Protein AF-A0A850LPS2-F1 (afdb_monomer_lite)

Foldseek 3Di:
DDQAPPHRVVQVVVQVVVDPPVCVVVLVVVLCVVPQVVFAADPPPRHRQVPWDKTWGKDDPVCVVVVNIWTDIWTADPVVRHTGDGDTDVVVVVCVNVVNDDD

Secondary structure (DSSP, 8-state):
-PPPSSS-HHHHHHHHHT--TTTHHHHHHHHHHHHGGGPPPPTTT---GGGSEEEEEE--HHHHHTT---EEEEEEETTTTEEEEEEE-HHHHHHHHTTS---

pLDDT: mean 89.63, std 9.41, range [47.91, 98.12]

Radius of gyration: 13.39 Å; chains: 1; bounding box: 35×25×33 Å

Structure (mmCIF, N/CA/C/O backbone):
data_AF-A0A850LPS2-F1
#
_entry.id   AF-A0A850LPS2-F1
#
loop_
_atom_site.group_PDB
_atom_site.id
_atom_site.type_symbol
_atom_site.label_atom_id
_atom_site.label_alt_id
_atom_site.label_comp_id
_atom_site.label_asym_id
_atom_site.label_entity_id
_atom_site.label_seq_id
_atom_site.pdbx_PDB_ins_code
_atom_site.Cartn_x
_atom_site.Cartn_y
_atom_site.Cartn_z
_atom_site.occupancy
_atom_site.B_iso_or_equiv
_atom_site.auth_seq_id
_atom_site.auth_comp_id
_atom_site.auth_asym_id
_atom_site.auth_atom_id
_atom_site.pdbx_PDB_model_num
ATOM 1 N N . MET A 1 1 ? -13.502 -13.081 -8.097 1.00 47.91 1 MET A N 1
ATOM 2 C CA . MET A 1 1 ? -12.787 -12.345 -7.034 1.00 47.91 1 MET A CA 1
ATOM 3 C C . MET A 1 1 ? -13.115 -10.871 -7.198 1.00 47.91 1 MET A C 1
ATOM 5 O O . MET A 1 1 ? -13.155 -10.412 -8.335 1.00 47.91 1 MET A O 1
ATOM 9 N N . GLU A 1 2 ? -13.465 -10.166 -6.122 1.00 54.09 2 GLU A N 1
ATOM 10 C CA . GLU A 1 2 ? -13.757 -8.726 -6.193 1.00 54.09 2 GLU A CA 1
ATOM 11 C C . GLU A 1 2 ? -12.526 -7.970 -6.714 1.00 54.09 2 GLU A C 1
ATOM 13 O O . GLU A 1 2 ? -11.399 -8.274 -6.323 1.00 54.09 2 GLU A O 1
ATOM 18 N N . LYS A 1 3 ? -12.721 -7.004 -7.621 1.00 67.62 3 LYS A N 1
ATOM 19 C CA . LYS A 1 3 ? -11.634 -6.129 -8.077 1.00 67.62 3 LYS A CA 1
ATOM 20 C C . LYS A 1 3 ? -11.254 -5.220 -6.909 1.00 67.62 3 LYS A C 1
ATOM 22 O O . LYS A 1 3 ? -12.096 -4.459 -6.437 1.00 67.62 3 LYS A O 1
ATOM 27 N N . GLY A 1 4 ? -10.018 -5.315 -6.422 1.00 74.81 4 GLY A N 1
ATOM 28 C CA . GLY A 1 4 ? -9.524 -4.370 -5.425 1.00 74.81 4 GLY A CA 1
ATOM 29 C C . GLY A 1 4 ? -9.519 -2.945 -5.992 1.00 74.81 4 GLY A C 1
ATOM 30 O O . GLY A 1 4 ? -9.392 -2.743 -7.200 1.00 74.81 4 GLY A O 1
ATOM 31 N N . LYS A 1 5 ? -9.738 -1.954 -5.123 1.00 89.69 5 LYS A N 1
ATOM 32 C CA . LYS A 1 5 ? -9.980 -0.561 -5.530 1.00 89.69 5 LYS A CA 1
ATOM 33 C C . LYS A 1 5 ? -8.768 0.080 -6.212 1.00 89.69 5 LYS A C 1
ATOM 35 O O . LYS A 1 5 ? -8.944 0.843 -7.157 1.00 89.69 5 LYS A O 1
ATOM 40 N N . PHE A 1 6 ? -7.563 -0.199 -5.717 1.00 93.88 6 PHE A N 1
ATOM 41 C CA . PHE A 1 6 ? -6.317 0.393 -6.210 1.00 93.88 6 PHE A CA 1
ATOM 42 C C . PHE A 1 6 ? -5.411 -0.637 -6.880 1.00 93.88 6 PHE A C 1
ATOM 44 O O . PHE A 1 6 ? -4.818 -0.328 -7.913 1.00 93.88 6 PHE A O 1
ATOM 51 N N . PHE A 1 7 ? -5.331 -1.834 -6.304 1.00 94.00 7 PHE A N 1
ATOM 52 C CA . PHE A 1 7 ? -4.574 -2.979 -6.811 1.00 94.00 7 PHE A CA 1
ATOM 53 C C . PHE A 1 7 ? -5.468 -4.209 -6.821 1.00 94.00 7 PHE A C 1
ATOM 55 O O . PHE A 1 7 ? -6.411 -4.294 -6.028 1.00 94.00 7 PHE A O 1
ATOM 62 N N . SER A 1 8 ? -5.177 -5.183 -7.675 1.00 93.50 8 SER A N 1
ATOM 63 C CA . SER A 1 8 ? -5.821 -6.489 -7.553 1.00 93.50 8 SER A CA 1
ATOM 64 C C . SER A 1 8 ? -5.458 -7.139 -6.211 1.00 93.50 8 SER A C 1
ATOM 66 O O . SER A 1 8 ? -4.409 -6.868 -5.628 1.00 93.50 8 SER A O 1
ATOM 68 N N . TRP A 1 9 ? -6.325 -8.009 -5.691 1.00 93.25 9 TRP A N 1
ATOM 69 C CA . TRP A 1 9 ? -5.996 -8.749 -4.470 1.00 93.25 9 TRP A CA 1
ATOM 70 C C . TRP A 1 9 ? -4.833 -9.727 -4.667 1.00 93.25 9 TRP A C 1
ATOM 72 O O . TRP A 1 9 ? -4.145 -10.028 -3.696 1.00 93.25 9 TRP A O 1
ATOM 82 N N . ASP A 1 10 ? -4.576 -10.165 -5.901 1.00 92.44 10 ASP A N 1
ATOM 83 C CA . ASP A 1 10 ? -3.415 -10.993 -6.226 1.00 92.44 10 ASP A CA 1
ATOM 84 C C . ASP A 1 10 ? -2.111 -10.200 -6.081 1.00 92.44 10 ASP A C 1
ATOM 86 O O . ASP A 1 10 ? -1.184 -10.677 -5.433 1.00 92.44 10 ASP A O 1
ATOM 90 N N . GLU A 1 11 ? -2.060 -8.956 -6.568 1.00 91.81 11 GLU A N 1
ATOM 91 C CA . GLU A 1 11 ? -0.913 -8.060 -6.349 1.00 91.81 11 GLU A CA 1
ATOM 92 C C . GLU A 1 11 ? -0.711 -7.759 -4.861 1.00 91.81 11 GLU A C 1
ATOM 94 O O . GLU A 1 11 ? 0.413 -7.809 -4.364 1.00 91.81 11 GLU A O 1
ATOM 99 N N . VAL A 1 12 ? -1.798 -7.496 -4.124 1.00 94.06 12 VAL A N 1
ATOM 100 C CA . VAL A 1 12 ? -1.732 -7.290 -2.667 1.00 94.06 12 VAL A CA 1
ATOM 101 C C . VAL A 1 12 ? -1.161 -8.520 -1.971 1.00 94.06 12 VAL A C 1
ATOM 103 O O . VAL A 1 12 ? -0.319 -8.387 -1.085 1.00 94.06 12 VAL A O 1
ATOM 106 N N . LYS A 1 13 ? -1.606 -9.717 -2.363 1.00 93.56 13 LYS A N 1
ATOM 107 C CA . LYS A 1 13 ? -1.126 -10.973 -1.792 1.00 93.56 13 LYS A CA 1
ATOM 108 C C . LYS A 1 13 ? 0.361 -11.179 -2.080 1.00 93.56 13 LYS A C 1
ATOM 110 O O . LYS A 1 13 ? 1.102 -11.438 -1.142 1.00 93.56 13 LYS A O 1
ATOM 115 N N . GLN A 1 14 ? 0.791 -11.006 -3.329 1.00 91.81 14 GLN A N 1
ATOM 116 C CA . GLN A 1 14 ? 2.194 -11.156 -3.728 1.00 91.81 14 GLN A CA 1
ATOM 117 C C . GLN A 1 14 ? 3.108 -10.194 -2.962 1.00 91.81 14 GLN A C 1
ATOM 119 O O . GLN A 1 14 ? 4.093 -10.627 -2.372 1.00 91.81 14 GLN A O 1
ATOM 124 N N . ASN A 1 15 ? 2.743 -8.909 -2.887 1.00 92.69 15 ASN A N 1
ATOM 125 C CA . ASN A 1 15 ? 3.520 -7.920 -2.135 1.00 92.69 15 ASN A CA 1
ATOM 126 C C . ASN A 1 15 ? 3.540 -8.240 -0.634 1.00 92.69 15 ASN A C 1
ATOM 128 O O . ASN A 1 15 ? 4.568 -8.088 0.013 1.00 92.69 15 ASN A O 1
ATOM 132 N N . ARG A 1 16 ? 2.424 -8.724 -0.069 1.00 91.88 16 ARG A N 1
ATOM 133 C CA . ARG A 1 16 ? 2.363 -9.133 1.341 1.00 91.88 16 ARG A CA 1
ATOM 134 C C . ARG A 1 16 ? 3.244 -10.350 1.637 1.00 91.88 16 ARG A C 1
ATOM 136 O O . ARG A 1 16 ? 3.848 -10.413 2.703 1.00 91.88 16 ARG A O 1
ATOM 143 N N . GLU A 1 17 ? 3.295 -11.316 0.727 1.00 90.88 17 GLU A N 1
ATOM 144 C CA . GLU A 1 17 ? 4.145 -12.508 0.843 1.00 90.88 17 GLU A CA 1
ATOM 145 C C . GLU A 1 17 ? 5.634 -12.176 0.663 1.00 90.88 17 GLU A C 1
ATOM 147 O O . GLU A 1 17 ? 6.473 -12.834 1.273 1.00 90.88 17 GLU A O 1
ATOM 152 N N . GLY A 1 18 ? 5.951 -11.132 -0.110 1.00 85.44 18 GLY A N 1
ATOM 153 C CA . GLY A 1 18 ? 7.307 -10.612 -0.303 1.00 85.44 18 GLY A CA 1
ATOM 154 C C . GLY A 1 18 ? 7.828 -9.708 0.819 1.00 85.44 18 GLY A C 1
ATOM 155 O O . GLY A 1 18 ? 8.982 -9.296 0.766 1.00 85.44 18 GLY A O 1
ATOM 156 N N . ILE A 1 19 ? 7.018 -9.399 1.842 1.00 86.94 19 ILE A N 1
ATOM 157 C CA . ILE A 1 19 ? 7.444 -8.531 2.948 1.00 86.94 19 ILE A CA 1
ATOM 158 C C . ILE A 1 19 ? 8.676 -9.123 3.642 1.00 86.94 19 ILE A C 1
ATOM 160 O O . ILE A 1 19 ? 8.607 -10.181 4.274 1.00 86.94 19 ILE A O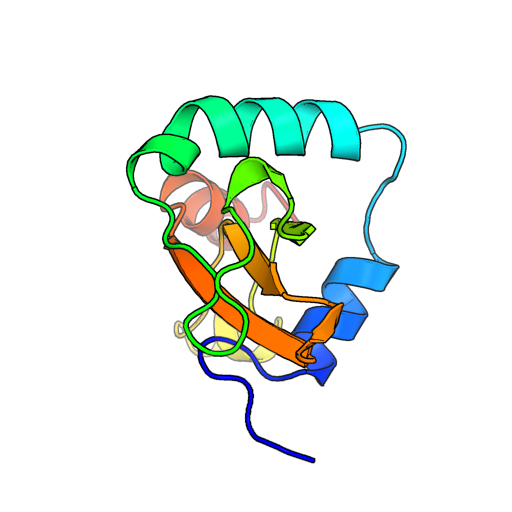 1
ATOM 164 N N . ASP A 1 20 ? 9.769 -8.364 3.645 1.00 84.69 20 ASP A N 1
ATOM 165 C CA . ASP A 1 20 ? 10.832 -8.554 4.622 1.00 84.69 20 ASP A CA 1
ATOM 166 C C . ASP A 1 20 ? 10.368 -8.014 5.986 1.00 84.69 20 ASP A C 1
ATOM 168 O O . ASP A 1 20 ? 10.350 -6.810 6.263 1.00 84.69 20 ASP A O 1
ATOM 172 N N . TRP A 1 21 ? 9.973 -8.942 6.859 1.00 84.12 21 TRP A N 1
ATOM 173 C CA . TRP A 1 21 ? 9.440 -8.652 8.189 1.00 84.12 21 TRP A CA 1
ATOM 174 C C . TRP A 1 21 ? 10.451 -8.010 9.144 1.00 84.12 21 TRP A C 1
ATOM 176 O O . TRP A 1 21 ? 10.039 -7.474 10.174 1.00 84.12 21 TRP A O 1
ATOM 186 N N . VAL A 1 22 ? 11.749 -8.034 8.826 1.00 82.38 22 VAL A N 1
ATOM 187 C CA . VAL A 1 22 ? 12.784 -7.371 9.629 1.00 82.38 22 VAL A CA 1
ATOM 188 C C . VAL A 1 22 ? 12.750 -5.862 9.396 1.00 82.38 22 VAL A C 1
ATOM 190 O O . VAL A 1 22 ? 12.791 -5.088 10.353 1.00 82.38 22 VAL A O 1
ATOM 193 N N . VAL A 1 23 ? 12.628 -5.429 8.140 1.00 80.25 23 VAL A N 1
ATOM 194 C CA . VAL A 1 23 ? 12.589 -4.000 7.771 1.00 80.25 23 VAL A CA 1
ATOM 195 C C . VAL A 1 23 ? 11.178 -3.415 7.807 1.00 80.25 23 VAL A C 1
ATOM 197 O O . VAL A 1 23 ? 11.014 -2.200 7.957 1.00 80.25 23 VAL A O 1
ATOM 200 N N . PHE A 1 24 ? 10.154 -4.268 7.730 1.00 83.75 24 PHE A N 1
ATOM 201 C CA . PHE A 1 24 ? 8.751 -3.867 7.695 1.00 83.75 24 PHE A CA 1
ATOM 202 C C . PHE A 1 24 ? 8.342 -2.896 8.817 1.00 83.75 24 PHE A C 1
ATOM 204 O O . PHE A 1 24 ? 7.754 -1.864 8.494 1.00 83.75 24 PHE A O 1
ATOM 211 N N . PRO A 1 25 ? 8.675 -3.107 10.110 1.00 87.12 25 PRO A N 1
ATOM 212 C CA . PRO A 1 25 ? 8.283 -2.172 11.167 1.00 87.12 25 PRO A CA 1
ATOM 213 C C . PRO A 1 25 ? 8.835 -0.759 10.952 1.00 87.12 25 PRO A C 1
ATOM 215 O O . PRO A 1 25 ? 8.134 0.226 11.187 1.00 87.12 25 PRO A O 1
ATOM 218 N N . THR A 1 26 ? 10.075 -0.658 10.470 1.00 87.56 26 THR A N 1
ATOM 219 C CA . THR A 1 26 ? 10.734 0.618 10.179 1.00 87.56 26 THR A CA 1
ATOM 220 C C . THR A 1 26 ? 10.058 1.316 9.004 1.00 87.56 26 THR A C 1
ATOM 222 O O . THR A 1 26 ? 9.679 2.480 9.126 1.00 87.56 26 THR A O 1
ATOM 225 N N . ALA A 1 27 ? 9.820 0.597 7.903 1.00 84.69 27 ALA A N 1
ATOM 226 C CA . ALA A 1 27 ? 9.103 1.132 6.746 1.00 84.69 27 ALA A CA 1
ATOM 227 C C . ALA A 1 27 ? 7.687 1.607 7.118 1.00 84.69 27 ALA A C 1
ATOM 229 O O . ALA A 1 27 ? 7.257 2.684 6.711 1.00 84.69 27 ALA A O 1
ATOM 230 N N . MET A 1 28 ? 6.972 0.843 7.951 1.00 88.06 28 MET A N 1
ATOM 231 C CA . MET A 1 28 ? 5.626 1.209 8.399 1.00 88.06 28 MET A CA 1
ATOM 232 C C . MET A 1 28 ? 5.622 2.421 9.323 1.00 88.06 28 MET A C 1
ATOM 234 O O . MET A 1 28 ? 4.692 3.227 9.263 1.00 88.06 28 MET A O 1
ATOM 238 N N . LYS A 1 29 ? 6.652 2.583 10.159 1.00 91.06 29 LYS A N 1
ATOM 239 C CA . LYS A 1 29 ? 6.813 3.787 10.973 1.00 91.06 29 LYS A CA 1
ATOM 240 C C . LYS A 1 29 ? 6.954 5.025 10.084 1.00 91.06 29 LYS A C 1
ATOM 242 O O . LYS A 1 29 ? 6.188 5.967 10.267 1.00 91.06 29 LYS A O 1
ATOM 247 N N . PHE A 1 30 ? 7.846 4.988 9.093 1.00 88.50 30 PHE A N 1
ATOM 248 C CA . PHE A 1 30 ? 8.020 6.091 8.142 1.00 88.50 30 PHE A CA 1
ATOM 249 C C . PHE A 1 30 ? 6.734 6.392 7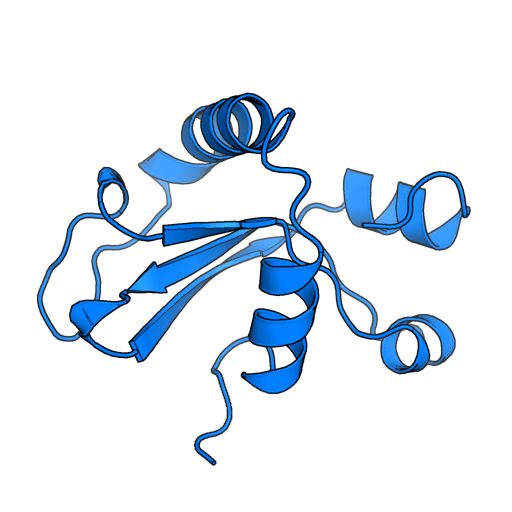.363 1.00 88.50 30 PHE A C 1
ATOM 251 O O . PHE A 1 30 ? 6.307 7.543 7.293 1.00 88.50 30 PHE A O 1
ATOM 258 N N . ALA A 1 31 ? 6.061 5.362 6.845 1.00 90.19 31 ALA A N 1
ATOM 259 C CA . ALA A 1 31 ? 4.798 5.532 6.130 1.00 90.19 31 ALA A CA 1
ATOM 260 C C . ALA A 1 31 ? 3.731 6.224 6.994 1.00 90.19 31 ALA A C 1
ATOM 262 O O . ALA A 1 31 ? 3.054 7.150 6.542 1.00 90.19 31 ALA A O 1
ATOM 263 N N . LYS A 1 32 ? 3.602 5.812 8.261 1.00 93.19 32 LYS A N 1
ATOM 264 C CA . LYS A 1 32 ? 2.656 6.424 9.200 1.00 93.19 32 LYS A CA 1
ATOM 265 C C . LYS A 1 32 ? 3.036 7.866 9.535 1.00 93.19 32 LYS A C 1
ATOM 267 O O . LYS A 1 32 ? 2.157 8.720 9.525 1.00 93.19 32 LYS A O 1
ATOM 272 N N . GLU A 1 33 ? 4.308 8.171 9.772 1.00 94.06 33 GLU A N 1
ATOM 273 C CA . GLU A 1 33 ? 4.755 9.553 10.018 1.00 94.06 33 GLU A CA 1
ATOM 274 C C . GLU A 1 33 ? 4.397 10.494 8.854 1.00 94.06 33 GLU A C 1
ATOM 276 O O . GLU A 1 33 ? 3.960 11.622 9.084 1.00 94.06 33 GLU A O 1
ATOM 281 N N . MET A 1 34 ? 4.502 10.018 7.611 1.00 92.94 34 MET A N 1
ATOM 282 C CA . MET A 1 34 ? 4.223 10.825 6.419 1.00 92.94 34 MET A CA 1
ATOM 283 C C . MET A 1 34 ? 2.732 10.957 6.085 1.00 92.94 34 MET A C 1
ATOM 285 O O . MET A 1 34 ? 2.279 12.027 5.662 1.00 92.94 34 MET A O 1
ATOM 289 N N . TYR A 1 35 ? 1.962 9.875 6.228 1.00 95.75 35 TYR A N 1
ATOM 290 C CA . TYR A 1 35 ? 0.633 9.781 5.615 1.00 95.75 35 TYR A CA 1
ATOM 291 C C . TYR A 1 35 ? -0.517 9.573 6.598 1.00 95.75 35 TYR A C 1
ATOM 293 O O . TYR A 1 35 ? -1.669 9.742 6.197 1.00 95.75 35 TYR A O 1
ATOM 301 N N . LEU A 1 36 ? -0.260 9.249 7.871 1.00 95.69 36 LEU A N 1
ATOM 302 C CA . LEU A 1 36 ? -1.326 8.928 8.827 1.00 95.69 36 LEU A CA 1
ATOM 303 C C . LEU A 1 36 ? -2.344 10.067 8.977 1.00 95.69 36 LEU A C 1
ATOM 305 O O . LEU A 1 36 ? -3.542 9.813 8.983 1.00 95.69 36 LEU A O 1
ATOM 309 N N . SER A 1 37 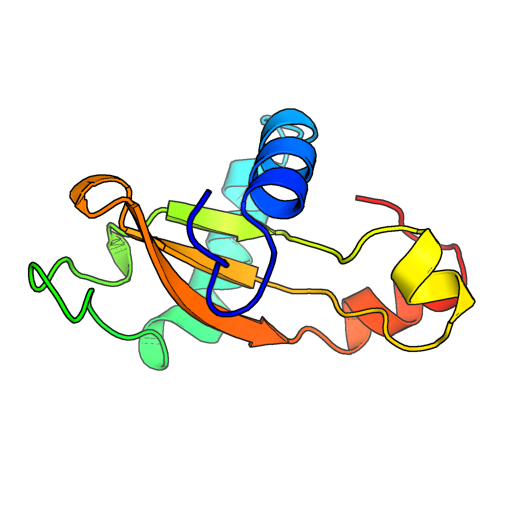? -1.887 11.323 8.996 1.00 96.56 37 SER A N 1
ATOM 310 C CA . SER A 1 37 ? -2.758 12.507 9.095 1.00 96.56 37 SER A CA 1
ATOM 311 C C . SER A 1 37 ? -3.693 12.706 7.894 1.00 96.56 37 SER A C 1
ATOM 313 O O . SER A 1 37 ? -4.668 13.450 7.988 1.00 96.56 37 SER A O 1
ATOM 315 N N . LYS A 1 38 ? -3.404 12.054 6.761 1.00 96.38 38 LYS A N 1
ATOM 316 C CA . LYS A 1 38 ? -4.205 12.088 5.528 1.00 96.38 38 LYS A CA 1
ATOM 317 C C . LYS A 1 38 ? -5.014 10.804 5.322 1.00 96.38 38 LYS A C 1
ATOM 319 O O . LYS A 1 38 ? -5.876 10.772 4.443 1.00 96.38 38 LYS A O 1
ATOM 324 N N . ALA A 1 39 ? -4.717 9.754 6.084 1.00 97.00 39 ALA A N 1
ATOM 325 C CA . ALA A 1 39 ? -5.368 8.461 5.977 1.00 97.00 39 ALA A CA 1
ATOM 326 C C . ALA A 1 39 ? -6.771 8.493 6.568 1.00 97.00 39 ALA A C 1
ATOM 328 O O . ALA A 1 39 ? -7.038 9.139 7.579 1.00 97.00 39 ALA A O 1
ATOM 329 N N . LYS A 1 40 ? -7.688 7.798 5.901 1.00 97.56 40 LYS A N 1
ATOM 330 C CA . LYS A 1 40 ? -9.090 7.747 6.290 1.00 97.56 40 LYS A CA 1
ATOM 331 C C . LYS A 1 40 ? -9.363 6.513 7.127 1.00 97.56 40 LYS A C 1
ATOM 333 O O . LYS A 1 40 ? -8.730 5.468 6.981 1.00 97.56 40 LYS A O 1
ATOM 338 N N . ASN A 1 41 ? -10.396 6.623 7.948 1.00 98.12 41 ASN A N 1
ATOM 339 C CA . ASN A 1 41 ? -10.981 5.473 8.613 1.00 98.12 41 ASN A CA 1
ATOM 340 C C . ASN A 1 41 ? -11.584 4.520 7.572 1.00 98.12 41 ASN A C 1
ATOM 342 O O . ASN A 1 41 ? -11.995 4.932 6.482 1.00 98.12 41 ASN A O 1
ATOM 346 N N . CYS A 1 42 ? -11.719 3.243 7.929 1.00 97.75 42 CYS A N 1
ATOM 347 C CA . CYS A 1 42 ? -12.449 2.296 7.098 1.00 97.75 42 CYS A CA 1
ATOM 348 C C . CYS A 1 42 ? -13.897 2.785 6.892 1.00 97.75 42 CYS A C 1
ATOM 350 O O . CYS A 1 42 ? -14.636 2.912 7.870 1.00 97.75 42 CYS A O 1
ATOM 352 N N . PRO A 1 43 ? -14.365 2.981 5.646 1.00 96.69 43 PRO A N 1
ATOM 353 C CA . PRO A 1 43 ? -15.703 3.514 5.388 1.00 96.69 43 PRO A CA 1
ATOM 354 C C . PRO A 1 43 ? -16.830 2.536 5.756 1.00 96.69 43 PRO A C 1
ATOM 356 O O . PRO A 1 43 ? -17.989 2.934 5.802 1.00 96.69 43 PRO A O 1
ATOM 359 N N . LYS A 1 44 ? -16.510 1.256 5.996 1.00 96.94 44 LYS A N 1
ATOM 360 C CA . LYS A 1 44 ? -17.491 0.212 6.326 1.00 96.94 44 LYS A CA 1
ATOM 361 C C . LYS A 1 44 ? -17.668 0.006 7.831 1.00 96.94 44 LYS A C 1
ATOM 363 O O . LYS A 1 44 ? -18.796 -0.127 8.287 1.00 96.94 44 LYS A O 1
ATOM 368 N N . CYS A 1 45 ? -16.577 -0.054 8.596 1.00 97.44 45 CYS A N 1
ATOM 369 C CA . CYS A 1 45 ? -16.622 -0.342 10.037 1.00 97.44 45 CYS A CA 1
ATOM 370 C C . CYS A 1 45 ? -16.093 0.790 10.926 1.00 97.44 45 CYS A C 1
ATOM 372 O O . CYS A 1 45 ? -16.130 0.655 12.144 1.00 97.44 45 CYS A O 1
ATOM 374 N N . GLY A 1 46 ? -15.585 1.880 10.344 1.00 97.75 46 GLY A N 1
ATOM 375 C CA . GLY A 1 46 ? -15.052 3.022 11.085 1.00 97.75 46 GLY A CA 1
ATOM 376 C C . GLY A 1 46 ? -13.666 2.816 11.702 1.00 97.75 46 GLY A C 1
ATOM 377 O O . GLY A 1 46 ? -13.214 3.706 12.413 1.00 97.75 46 GLY A O 1
ATOM 378 N N . GLU A 1 47 ? -12.993 1.687 11.439 1.00 98.06 47 GLU A N 1
ATOM 379 C CA . GLU A 1 47 ? -11.648 1.399 11.966 1.00 98.06 47 GLU A CA 1
ATOM 380 C C . GLU A 1 47 ? -10.666 2.538 11.666 1.00 98.06 47 GLU A C 1
ATOM 382 O O . GLU A 1 47 ? -10.602 3.012 10.530 1.00 98.06 47 GLU A O 1
ATOM 387 N N . SER A 1 48 ? -9.911 2.948 12.684 1.00 97.62 48 SER A N 1
ATOM 388 C CA . SER A 1 48 ? -8.975 4.074 12.613 1.00 97.62 48 SER A CA 1
ATOM 389 C C . SER A 1 48 ? -7.786 3.762 11.696 1.00 97.62 48 SER A C 1
ATOM 391 O O . SER A 1 48 ? -7.326 2.616 11.698 1.00 97.62 48 SER A O 1
ATOM 393 N N . PRO A 1 49 ? -7.235 4.734 10.944 1.00 96.75 49 PRO A N 1
ATOM 394 C CA . PRO A 1 49 ? -6.090 4.514 10.060 1.00 96.75 49 PRO A CA 1
ATOM 395 C C . PRO A 1 49 ? -4.841 3.982 10.781 1.00 96.75 49 PRO A C 1
ATOM 397 O O . PRO A 1 49 ? -4.048 3.255 10.181 1.00 96.75 49 PRO A O 1
ATOM 400 N N . GLU A 1 50 ? -4.685 4.260 12.075 1.00 95.94 50 GLU A N 1
ATOM 401 C CA . GLU A 1 50 ? -3.630 3.713 12.936 1.00 95.94 50 GLU A CA 1
ATOM 402 C C . GLU A 1 50 ? -3.694 2.183 13.042 1.00 95.94 50 GLU A C 1
ATOM 404 O O . GLU A 1 50 ? -2.648 1.531 13.135 1.00 95.94 50 GLU A O 1
ATOM 409 N N . ASN A 1 51 ? -4.913 1.637 13.007 1.00 96.06 51 ASN A N 1
ATOM 410 C CA . ASN A 1 51 ? -5.231 0.220 13.182 1.00 96.06 51 ASN A CA 1
ATOM 411 C C . ASN A 1 51 ? -5.451 -0.514 11.854 1.00 96.06 51 ASN A C 1
ATOM 413 O O . ASN A 1 51 ? -5.647 -1.730 11.851 1.00 96.06 51 ASN A O 1
ATOM 417 N N . LEU A 1 52 ? -5.457 0.199 10.726 1.00 96.81 52 LEU A N 1
ATOM 418 C CA . LEU A 1 52 ? -5.446 -0.442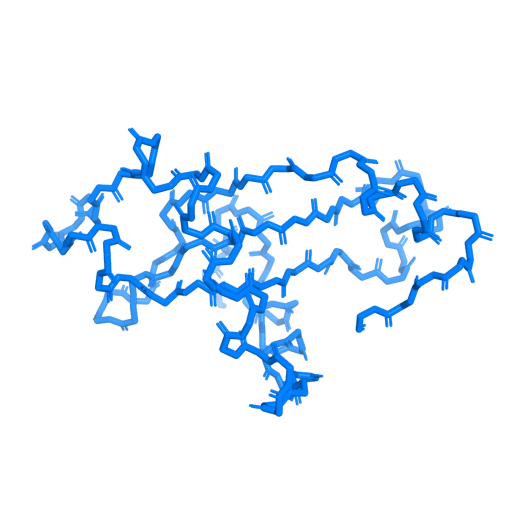 9.417 1.00 96.81 52 LEU A CA 1
ATOM 419 C C . LEU A 1 52 ? -4.102 -1.139 9.198 1.00 96.81 52 LEU A C 1
ATOM 421 O O . LEU A 1 52 ? -3.076 -0.749 9.757 1.00 96.81 52 LEU A O 1
ATOM 425 N N . PHE A 1 53 ? -4.104 -2.165 8.355 1.00 95.38 53 PHE A N 1
ATOM 426 C CA . PHE A 1 53 ? -2.870 -2.763 7.874 1.00 95.38 53 PHE A CA 1
ATOM 427 C C . PHE A 1 53 ? -2.265 -1.847 6.810 1.00 95.38 53 PHE A C 1
ATOM 429 O O . PHE A 1 53 ? -2.954 -1.455 5.869 1.00 95.38 53 PHE A O 1
ATOM 436 N N . TRP A 1 54 ? -0.994 -1.495 6.972 1.00 95.31 54 TRP A N 1
ATOM 437 C CA . TRP A 1 54 ? -0.240 -0.700 6.009 1.00 95.31 54 TRP A CA 1
ATOM 438 C C . TRP A 1 54 ? 0.678 -1.637 5.231 1.00 95.31 54 TRP A C 1
ATOM 440 O O . TRP A 1 54 ? 1.296 -2.523 5.816 1.00 95.31 54 TRP A O 1
ATOM 450 N N . LEU A 1 55 ? 0.742 -1.458 3.918 1.00 93.62 55 LEU A N 1
ATOM 451 C CA . LEU A 1 55 ? 1.522 -2.301 3.023 1.00 93.62 55 LEU A CA 1
ATOM 452 C C . LEU A 1 55 ? 2.303 -1.420 2.054 1.00 93.62 55 LEU A C 1
ATOM 454 O O . LEU A 1 55 ? 1.691 -0.658 1.307 1.00 93.62 55 LEU A O 1
ATOM 458 N N . GLY A 1 56 ? 3.630 -1.548 2.045 1.00 92.62 56 GLY A N 1
ATOM 459 C CA . GLY A 1 56 ? 4.424 -1.112 0.897 1.00 92.62 56 GLY A CA 1
ATOM 460 C C . GLY A 1 56 ? 4.062 -1.994 -0.295 1.00 92.62 56 GLY A C 1
ATOM 461 O O . GLY A 1 56 ? 4.072 -3.217 -0.169 1.00 92.62 56 GLY A O 1
ATOM 462 N N . ILE A 1 57 ? 3.657 -1.388 -1.405 1.00 93.44 57 ILE A N 1
ATOM 463 C CA . ILE A 1 57 ? 3.145 -2.105 -2.570 1.00 93.44 57 ILE A CA 1
ATOM 464 C C . ILE A 1 57 ? 3.694 -1.501 -3.857 1.00 93.44 57 ILE A C 1
ATOM 466 O O . ILE A 1 57 ? 3.771 -0.280 -3.997 1.00 93.44 57 ILE A O 1
ATOM 470 N N . GLN A 1 58 ? 4.002 -2.365 -4.817 1.00 93.38 58 GLN A N 1
ATOM 471 C CA . GLN A 1 58 ? 4.245 -1.994 -6.205 1.00 93.38 58 GLN A CA 1
ATOM 472 C C . GLN A 1 58 ? 3.342 -2.782 -7.155 1.00 93.38 58 GLN A C 1
ATOM 474 O O . GLN A 1 58 ? 2.908 -3.899 -6.854 1.00 93.38 58 GLN A O 1
ATOM 479 N N . SER A 1 59 ? 3.064 -2.187 -8.315 1.00 93.00 59 SER A N 1
ATOM 480 C CA . SER A 1 59 ? 2.434 -2.893 -9.429 1.00 93.00 59 SER A CA 1
ATOM 481 C C . SER A 1 59 ? 3.300 -4.056 -9.916 1.00 93.00 59 SER A C 1
ATOM 483 O O . SER A 1 59 ? 4.519 -4.066 -9.744 1.00 93.00 59 SER A O 1
ATOM 485 N N . SER A 1 60 ? 2.651 -5.002 -10.592 1.00 90.19 60 SER A N 1
ATOM 486 C CA . SER A 1 60 ? 3.317 -6.077 -11.336 1.00 90.19 60 SER A CA 1
ATOM 487 C C . SER A 1 60 ? 4.370 -5.575 -12.341 1.00 90.19 60 SER A C 1
ATOM 489 O O . SER A 1 60 ? 4.258 -4.472 -12.884 1.00 90.19 60 SER A O 1
ATOM 491 N N . ASN A 1 61 ? 5.370 -6.414 -12.638 1.00 87.56 61 ASN A N 1
ATOM 492 C CA . ASN A 1 61 ? 6.410 -6.116 -13.634 1.00 87.56 61 ASN A CA 1
ATOM 493 C C . ASN A 1 61 ? 5.804 -5.802 -15.008 1.00 87.56 61 ASN A C 1
ATOM 495 O O . ASN A 1 61 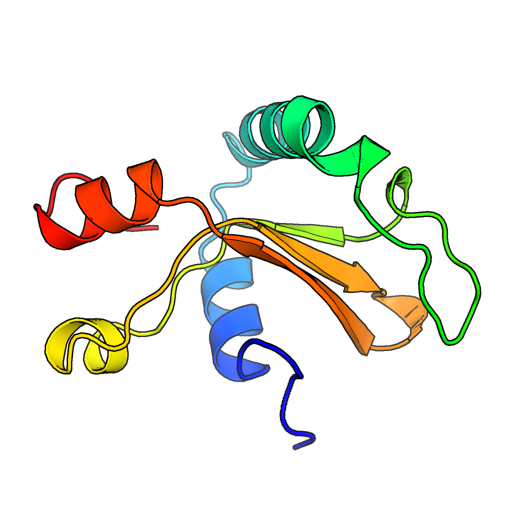? 6.227 -4.865 -15.672 1.00 87.56 61 ASN A O 1
ATOM 499 N N . GLU A 1 62 ? 4.743 -6.507 -15.400 1.00 88.44 62 GLU A N 1
ATOM 500 C CA . GLU A 1 62 ? 4.060 -6.270 -16.669 1.00 88.44 62 GLU A CA 1
ATOM 501 C C . GLU A 1 62 ? 3.427 -4.873 -16.733 1.00 88.44 62 GLU A C 1
ATOM 503 O O . GLU A 1 62 ? 3.318 -4.293 -17.813 1.00 88.44 62 GLU A O 1
ATOM 508 N N . ALA A 1 63 ? 2.970 -4.324 -15.603 1.00 89.31 63 ALA A N 1
ATOM 509 C CA . ALA A 1 63 ? 2.478 -2.950 -15.552 1.00 89.31 63 ALA A CA 1
ATOM 510 C C . ALA A 1 63 ? 3.626 -1.941 -15.687 1.00 89.31 63 ALA A C 1
ATOM 512 O O . ALA A 1 63 ? 3.462 -0.922 -16.360 1.00 89.31 63 ALA A O 1
ATOM 513 N N . TRP A 1 64 ? 4.792 -2.232 -15.104 1.00 89.50 64 TRP A N 1
ATOM 514 C CA . TRP A 1 64 ? 6.001 -1.428 -15.287 1.00 89.50 64 TRP A CA 1
ATOM 515 C C . TRP A 1 64 ? 6.477 -1.418 -16.740 1.00 89.50 64 TRP A C 1
ATOM 517 O O . TRP A 1 64 ? 6.706 -0.339 -17.283 1.00 89.50 64 TRP A O 1
ATOM 527 N N . ASP A 1 65 ? 6.507 -2.577 -17.399 1.00 88.56 65 ASP A N 1
ATOM 528 C CA . ASP A 1 65 ? 6.894 -2.711 -18.811 1.00 88.56 65 ASP A CA 1
ATOM 529 C C . ASP A 1 65 ? 5.975 -1.913 -19.753 1.00 88.56 65 ASP A C 1
ATOM 531 O O . ASP A 1 65 ? 6.408 -1.421 -20.795 1.00 88.56 65 ASP A O 1
ATOM 535 N N . ARG A 1 66 ? 4.700 -1.738 -19.378 1.00 90.25 66 ARG A N 1
ATOM 536 C CA . ARG A 1 66 ? 3.732 -0.904 -20.113 1.00 90.25 66 ARG A CA 1
ATOM 537 C C . ARG A 1 66 ? 3.776 0.583 -19.743 1.00 90.25 66 ARG A C 1
ATOM 539 O O . ARG A 1 66 ? 3.019 1.362 -20.315 1.00 90.25 66 ARG A O 1
ATOM 546 N N . GLY A 1 67 ? 4.621 0.993 -18.797 1.00 87.25 67 GLY A N 1
ATOM 547 C CA . GLY A 1 67 ? 4.669 2.372 -18.294 1.00 87.25 67 GLY A CA 1
ATOM 548 C C . GLY A 1 67 ? 3.472 2.761 -17.414 1.00 87.25 67 GLY A C 1
ATOM 549 O O . GLY A 1 67 ? 3.237 3.944 -17.179 1.00 87.25 67 GLY A O 1
ATOM 550 N N . GLU A 1 68 ? 2.717 1.778 -16.922 1.00 89.44 68 GLU A N 1
ATOM 551 C CA . GLU A 1 68 ? 1.531 1.935 -16.063 1.00 89.44 68 GLU A CA 1
ATOM 552 C C . GLU A 1 68 ? 1.836 1.624 -14.585 1.00 89.44 68 GLU A C 1
ATOM 554 O O . GLU A 1 68 ? 0.941 1.625 -13.733 1.00 89.44 68 GLU A O 1
ATOM 559 N N . GLY A 1 69 ? 3.093 1.297 -14.283 1.00 90.56 69 GLY A N 1
ATOM 560 C CA . GLY A 1 69 ? 3.550 0.935 -12.952 1.00 90.56 69 GLY A CA 1
ATOM 561 C C . GLY A 1 69 ? 3.398 2.075 -11.947 1.00 90.56 69 GLY A C 1
ATOM 562 O O . GLY A 1 69 ? 3.577 3.252 -12.269 1.00 90.56 69 GLY A O 1
ATOM 563 N N . LYS A 1 70 ? 3.041 1.705 -10.719 1.00 94.31 70 LYS A N 1
ATOM 564 C CA . LYS A 1 70 ? 2.915 2.612 -9.580 1.00 94.31 70 LYS A CA 1
ATOM 565 C C . LYS A 1 70 ? 3.379 1.914 -8.311 1.00 94.31 70 LYS A C 1
ATOM 567 O O . LYS A 1 70 ? 3.277 0.690 -8.203 1.00 94.31 70 LYS A O 1
ATOM 572 N N . ALA A 1 71 ? 3.846 2.693 -7.349 1.00 94.25 71 ALA A N 1
ATOM 573 C CA . ALA A 1 71 ? 4.319 2.194 -6.067 1.00 94.25 71 ALA A CA 1
ATOM 574 C C . ALA A 1 71 ? 3.990 3.167 -4.934 1.00 94.25 71 ALA A C 1
ATOM 576 O O . ALA A 1 71 ? 3.681 4.339 -5.159 1.00 94.25 71 ALA A O 1
ATOM 577 N N . GLY A 1 72 ? 3.997 2.650 -3.709 1.00 94.31 72 GLY A N 1
ATOM 578 C CA . GLY A 1 72 ? 3.797 3.439 -2.501 1.00 94.31 72 GLY A CA 1
ATOM 579 C C . GLY A 1 72 ? 3.172 2.622 -1.381 1.00 94.31 72 GLY A C 1
ATOM 580 O O . GLY A 1 72 ? 3.488 1.447 -1.209 1.00 94.31 72 GLY A O 1
ATOM 581 N N . PHE A 1 73 ? 2.262 3.234 -0.624 1.00 95.19 73 PHE A N 1
ATOM 582 C CA . PHE A 1 73 ? 1.673 2.632 0.572 1.00 95.19 73 PHE A CA 1
ATOM 583 C C . PHE A 1 73 ? 0.162 2.461 0.449 1.00 95.19 73 PHE A C 1
ATOM 585 O O . PHE A 1 73 ? -0.578 3.410 0.194 1.00 95.19 73 PHE A O 1
ATOM 592 N N . LEU A 1 74 ? -0.311 1.241 0.677 1.00 96.69 74 LEU A N 1
ATOM 593 C CA . LEU A 1 74 ? -1.722 0.872 0.673 1.00 96.69 74 LEU A CA 1
ATOM 594 C C . LEU A 1 74 ? -2.210 0.641 2.104 1.00 96.69 74 LEU A C 1
ATOM 596 O O . LEU A 1 74 ? -1.568 -0.080 2.867 1.00 96.69 74 LEU A O 1
ATOM 600 N N . THR A 1 75 ? -3.370 1.199 2.454 1.00 97.38 75 THR A N 1
ATOM 601 C CA . THR A 1 75 ? -4.050 0.892 3.719 1.00 97.38 75 THR A CA 1
ATOM 602 C C . THR A 1 75 ? -5.195 -0.088 3.490 1.00 97.38 75 THR A C 1
ATOM 604 O O . THR A 1 75 ? -6.021 0.068 2.586 1.00 97.38 75 THR A O 1
ATOM 607 N N . ILE A 1 76 ? -5.250 -1.133 4.312 1.00 97.44 76 ILE A N 1
ATOM 608 C CA . ILE A 1 76 ? -6.213 -2.227 4.201 1.00 97.44 76 ILE A CA 1
ATOM 609 C C . ILE A 1 76 ? -6.929 -2.407 5.537 1.00 97.44 76 ILE A C 1
ATOM 611 O O . ILE A 1 76 ? -6.313 -2.582 6.586 1.00 97.44 76 ILE A O 1
ATOM 615 N N . CYS A 1 77 ? -8.258 -2.425 5.499 1.00 97.38 77 CYS A N 1
ATOM 616 C CA . CYS A 1 77 ? -9.054 -2.901 6.618 1.00 97.38 77 CYS A CA 1
ATOM 617 C C . CYS A 1 77 ? -9.189 -4.420 6.528 1.00 97.38 77 CYS A C 1
ATOM 619 O O . CYS A 1 77 ? -10.016 -4.924 5.766 1.00 97.38 77 CYS A O 1
ATOM 621 N N . GLU A 1 78 ? -8.415 -5.153 7.327 1.00 95.06 78 GLU A N 1
ATOM 622 C CA . GLU A 1 78 ? -8.436 -6.623 7.314 1.00 95.06 78 GLU A CA 1
ATOM 623 C C . GLU A 1 78 ? -9.783 -7.194 7.777 1.00 95.06 78 GLU A C 1
ATOM 625 O O . GLU A 1 78 ? -10.257 -8.183 7.229 1.00 95.06 78 GLU A O 1
ATOM 630 N N . LYS A 1 79 ? -10.474 -6.517 8.706 1.00 95.62 79 LYS A N 1
ATOM 631 C CA . LYS A 1 79 ? -11.816 -6.919 9.174 1.00 95.62 79 LYS A CA 1
ATOM 632 C C . LYS A 1 79 ? -12.863 -6.895 8.060 1.00 95.62 79 LYS A C 1
ATOM 634 O O . LYS A 1 79 ? -13.776 -7.712 8.039 1.00 95.62 79 LYS A O 1
ATOM 639 N N . CYS A 1 80 ? -12.772 -5.908 7.170 1.00 95.94 80 CYS A N 1
ATOM 640 C CA . CYS A 1 80 ? -13.730 -5.700 6.084 1.00 95.94 80 CYS A CA 1
ATOM 641 C C . CYS A 1 80 ? -13.241 -6.235 4.739 1.00 95.94 80 CYS A C 1
ATOM 643 O O . CYS A 1 80 ? -14.003 -6.159 3.777 1.00 95.94 80 CYS A O 1
ATOM 645 N N . ASN A 1 81 ? -12.000 -6.729 4.686 1.00 94.19 81 ASN A N 1
ATOM 646 C CA . ASN A 1 81 ? -11.269 -7.064 3.473 1.00 94.19 81 ASN A CA 1
ATOM 647 C C . ASN A 1 81 ? -11.385 -5.962 2.404 1.00 94.19 81 ASN A C 1
ATOM 649 O O . ASN A 1 81 ? -11.852 -6.196 1.293 1.00 94.19 81 ASN A O 1
ATOM 653 N N . LEU A 1 82 ? -11.031 -4.728 2.780 1.00 95.50 82 LEU A N 1
ATOM 654 C CA . LEU A 1 82 ? -11.228 -3.540 1.946 1.00 95.50 82 LEU A CA 1
ATOM 655 C C . LEU A 1 82 ? -9.951 -2.703 1.864 1.00 95.50 82 LEU A C 1
ATOM 657 O O . LEU A 1 82 ? -9.372 -2.362 2.893 1.00 95.50 82 LEU A O 1
ATOM 661 N N . GLN A 1 83 ? -9.568 -2.307 0.651 1.00 97.25 83 GLN A N 1
ATOM 662 C CA . GLN A 1 83 ? -8.544 -1.283 0.429 1.00 97.25 83 GLN A CA 1
ATOM 663 C C . GLN A 1 83 ? -9.141 0.109 0.681 1.00 97.25 83 GLN A C 1
ATOM 665 O O . GLN A 1 83 ? -10.135 0.481 0.049 1.00 97.25 83 GLN A O 1
ATOM 670 N N . VAL A 1 84 ? -8.553 0.869 1.604 1.00 97.19 84 VAL A N 1
ATOM 671 C CA . VAL A 1 84 ? -9.102 2.146 2.083 1.00 97.19 84 VAL A CA 1
ATOM 672 C C . VAL A 1 84 ? -8.506 3.316 1.298 1.00 97.19 84 VAL A C 1
ATOM 674 O O . VAL A 1 84 ? -9.223 3.938 0.500 1.00 97.19 84 VAL A O 1
ATOM 677 N N . ASP A 1 85 ? -7.199 3.540 1.435 1.00 97.50 85 ASP A N 1
ATOM 678 C CA . ASP A 1 85 ? -6.432 4.566 0.724 1.00 97.50 85 ASP A CA 1
ATOM 679 C C . ASP A 1 85 ? -5.169 3.980 0.083 1.00 97.50 85 ASP A C 1
ATOM 681 O O . ASP A 1 85 ? -4.655 2.945 0.505 1.00 97.50 85 ASP A O 1
ATOM 685 N N . PHE A 1 86 ? -4.667 4.679 -0.933 1.00 97.00 86 PHE A N 1
ATOM 686 C CA . PHE A 1 86 ? -3.366 4.436 -1.542 1.00 97.00 86 PHE A CA 1
ATOM 687 C C . PHE A 1 86 ? -2.605 5.759 -1.637 1.00 97.00 86 PHE A C 1
ATOM 689 O O . PHE A 1 86 ? -3.101 6.724 -2.224 1.00 97.00 86 PHE A O 1
ATOM 696 N N . PHE A 1 87 ? -1.408 5.786 -1.062 1.00 95.62 87 PHE A N 1
ATOM 697 C CA . PHE A 1 87 ? -0.480 6.906 -1.097 1.00 95.62 87 PHE A CA 1
ATOM 698 C C . PHE A 1 87 ? 0.632 6.581 -2.076 1.00 95.62 87 PHE A C 1
ATOM 700 O O . PHE A 1 87 ? 1.436 5.685 -1.830 1.00 95.62 87 PHE A O 1
ATOM 707 N N . ARG A 1 88 ? 0.645 7.298 -3.195 1.00 94.19 88 ARG A N 1
ATOM 708 C CA . ARG A 1 88 ? 1.673 7.162 -4.220 1.00 94.19 88 ARG A CA 1
ATOM 709 C C . ARG A 1 88 ? 3.006 7.711 -3.707 1.00 94.19 88 ARG A C 1
ATOM 711 O O . ARG A 1 88 ? 3.017 8.780 -3.097 1.00 94.19 88 ARG A O 1
ATOM 718 N N . ASP A 1 89 ? 4.087 6.998 -3.992 1.00 90.75 89 ASP A N 1
ATOM 719 C CA . ASP A 1 89 ? 5.455 7.386 -3.652 1.00 90.75 89 ASP A CA 1
ATOM 720 C C . ASP A 1 89 ? 6.271 7.545 -4.942 1.00 90.75 89 ASP A C 1
ATOM 722 O O . ASP A 1 89 ? 6.705 6.568 -5.546 1.00 90.75 89 ASP A O 1
ATOM 726 N N . GLU A 1 90 ? 6.417 8.786 -5.409 1.00 88.25 90 GLU A N 1
ATOM 727 C CA . GLU A 1 90 ? 7.087 9.079 -6.682 1.00 88.25 90 GLU A CA 1
ATOM 728 C C . GLU A 1 90 ? 8.592 8.781 -6.641 1.00 88.25 90 GLU A C 1
ATOM 730 O O . GLU A 1 90 ? 9.162 8.409 -7.666 1.00 88.25 90 GLU A O 1
ATOM 735 N N . GLU A 1 91 ? 9.232 8.905 -5.475 1.00 85.12 91 GLU A N 1
ATOM 736 C CA . GLU A 1 91 ? 10.653 8.584 -5.313 1.00 85.12 91 GLU A CA 1
ATOM 737 C C . GLU A 1 91 ? 10.872 7.080 -5.466 1.00 85.12 91 GLU A C 1
ATOM 739 O O . GLU A 1 91 ? 11.712 6.653 -6.259 1.00 85.12 91 GLU A O 1
ATOM 744 N N . LEU A 1 92 ? 10.046 6.273 -4.795 1.00 83.38 92 LEU A N 1
ATOM 745 C CA . LEU A 1 92 ? 10.060 4.822 -4.948 1.00 83.38 92 LEU A CA 1
ATOM 746 C C . LEU A 1 92 ? 9.740 4.396 -6.388 1.00 83.38 92 LEU A C 1
ATOM 748 O O . LEU A 1 92 ? 10.389 3.501 -6.927 1.00 83.38 92 LEU A O 1
ATOM 752 N N . GLU A 1 93 ? 8.766 5.037 -7.038 1.00 87.12 93 GLU A N 1
ATOM 753 C CA . GLU A 1 93 ? 8.456 4.748 -8.440 1.00 87.12 93 GLU A CA 1
ATOM 754 C C . GLU A 1 93 ? 9.634 5.028 -9.377 1.00 87.12 93 GLU A C 1
ATOM 756 O O . GLU A 1 93 ? 9.866 4.255 -10.307 1.00 87.12 93 GLU A O 1
ATOM 761 N N . ASN A 1 94 ? 10.368 6.119 -9.158 1.00 85.00 94 ASN A N 1
ATOM 762 C CA . ASN A 1 94 ? 11.543 6.444 -9.962 1.00 85.00 94 ASN A CA 1
ATOM 763 C C . ASN A 1 94 ? 12.685 5.456 -9.697 1.00 85.00 94 ASN A C 1
ATOM 765 O O . ASN A 1 94 ? 13.243 4.926 -10.654 1.00 85.00 94 ASN A O 1
ATOM 769 N N . 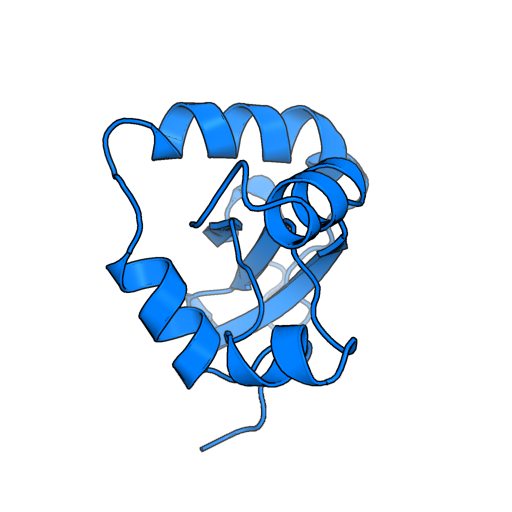ALA A 1 95 ? 12.939 5.105 -8.434 1.00 82.94 95 ALA A N 1
ATOM 770 C CA . ALA A 1 95 ? 13.950 4.112 -8.072 1.00 82.94 95 ALA A CA 1
ATOM 771 C C . ALA A 1 95 ? 13.670 2.727 -8.693 1.00 82.94 95 ALA A C 1
ATOM 773 O O . ALA A 1 95 ? 14.589 2.042 -9.146 1.00 82.94 95 ALA A O 1
ATOM 774 N N . ILE A 1 96 ? 12.397 2.314 -8.776 1.00 82.69 96 ILE A N 1
ATOM 775 C CA . ILE A 1 96 ? 12.003 1.066 -9.454 1.00 82.69 96 ILE A CA 1
ATOM 776 C C . ILE A 1 96 ? 12.231 1.164 -10.968 1.00 82.69 96 ILE A C 1
ATOM 778 O O . ILE A 1 96 ? 12.779 0.235 -11.566 1.00 82.69 96 ILE A O 1
ATOM 782 N N . LYS A 1 97 ? 11.852 2.286 -11.598 1.00 81.31 97 LYS A N 1
ATOM 783 C CA . LYS A 1 97 ? 12.074 2.516 -13.040 1.00 81.31 97 LYS A CA 1
ATOM 784 C C . LYS A 1 97 ? 13.554 2.501 -13.411 1.00 81.31 97 LYS A C 1
ATOM 786 O O . LYS A 1 97 ? 13.907 1.989 -14.470 1.00 81.31 97 LYS A O 1
ATOM 791 N N . GLU A 1 98 ? 14.401 3.061 -12.555 1.00 83.12 98 GLU A N 1
ATOM 792 C CA . GLU A 1 98 ? 15.855 3.113 -12.738 1.00 83.12 98 GLU A CA 1
ATOM 793 C C . GLU A 1 98 ? 16.536 1.773 -12.403 1.00 83.12 98 GLU A C 1
ATOM 795 O O . GLU A 1 98 ? 17.712 1.576 -12.706 1.00 83.12 98 GLU A O 1
ATOM 800 N N . GLY A 1 99 ? 15.783 0.808 -11.859 1.00 75.38 99 GLY A N 1
ATOM 801 C CA . GLY A 1 99 ? 16.266 -0.532 -11.530 1.00 75.38 99 GLY A CA 1
ATOM 802 C C . GLY A 1 99 ? 17.076 -0.598 -10.235 1.00 75.38 99 GLY A C 1
ATOM 803 O O . GLY A 1 99 ? 17.732 -1.608 -9.983 1.00 75.38 99 GLY A O 1
ATOM 804 N N . GLU A 1 100 ? 17.030 0.452 -9.417 1.00 71.44 100 GLU A N 1
ATOM 805 C CA . GLU A 1 100 ? 17.764 0.552 -8.154 1.00 71.44 100 GLU A CA 1
ATOM 806 C C . GLU A 1 100 ? 17.088 -0.243 -7.030 1.00 71.44 100 GLU A C 1
ATOM 808 O O . GLU A 1 100 ? 17.754 -0.735 -6.118 1.00 71.44 100 GLU A O 1
ATOM 813 N N . VAL A 1 101 ? 15.761 -0.398 -7.105 1.00 65.88 101 VAL A N 1
ATOM 814 C CA . VAL A 1 101 ? 14.943 -1.057 -6.080 1.00 65.88 101 VAL A CA 1
ATOM 815 C C . VAL A 1 101 ? 13.948 -2.022 -6.724 1.00 65.88 101 VAL A C 1
ATOM 817 O O . VAL A 1 101 ? 13.273 -1.691 -7.697 1.00 65.88 101 VAL A O 1
ATOM 820 N N . ARG A 1 102 ? 13.812 -3.220 -6.146 1.00 62.09 102 ARG A N 1
ATOM 821 C CA . ARG A 1 102 ? 12.666 -4.114 -6.358 1.00 62.09 102 ARG A CA 1
ATOM 822 C C . ARG A 1 102 ? 12.145 -4.552 -4.994 1.00 62.09 102 ARG A C 1
ATOM 824 O O . ARG A 1 102 ? 12.929 -5.072 -4.203 1.00 62.09 102 ARG A O 1
ATOM 831 N N . LEU A 1 103 ? 10.863 -4.290 -4.733 1.00 59.81 103 LEU A N 1
ATOM 832 C CA . LEU A 1 103 ? 10.148 -4.777 -3.548 1.00 59.81 103 LEU A CA 1
ATOM 833 C C . LEU A 1 103 ? 9.782 -6.255 -3.688 1.00 59.81 103 LEU A C 1
ATOM 835 O O . LEU A 1 103 ? 9.359 -6.644 -4.804 1.00 59.81 103 LEU A O 1
#

Sequence (103 aa):
MEKGKFFSWDEVKQNREGIDWVVFPTAMKFAKEMYLSKAKNCPKCGESPENLFWLGIQSSNEAWDRGEGKAGFLTICEKCNLQVDFFRDEELENAIKEGEVRL